Protein AF-A0AAD6MY93-F1 (afdb_monomer_lite)

pLDDT: mean 95.12, std 2.7, range [75.44, 98.5]

Secondary structure (DSSP, 8-state):
-HHHHHHHHHHHHHHHHHHHHHHHHHHHHS---TTGGGG--HHHHHHHHHHIIIIISHHHHHHHHHHHHHHHTTSHHHHHHHHHH-TTT-TTTHHHHHHHHHHHHHHHHHS-TTSHHHHHHHHHHHHHHHHHHHTTSS-HHHHHHHHHHHHHHHHHHH-

Radius of gyration: 19.74 Å; chains: 1; bounding box: 37×46×57 Å

Structure (mmCIF, N/CA/C/O backbone):
data_AF-A0AAD6MY93-F1
#
_entry.id   AF-A0AAD6MY93-F1
#
loop_
_atom_site.group_PDB
_atom_site.id
_atom_site.type_symbol
_atom_site.label_atom_id
_atom_site.label_alt_id
_atom_site.label_comp_id
_atom_site.label_asym_id
_atom_site.label_entity_id
_atom_site.label_seq_id
_atom_site.pdbx_PDB_ins_code
_atom_site.Cartn_x
_atom_site.Cartn_y
_atom_site.Cartn_z
_atom_site.occupancy
_atom_site.B_iso_or_equiv
_atom_site.auth_seq_id
_atom_site.auth_comp_id
_atom_site.auth_asym_id
_atom_site.auth_atom_id
_atom_site.pdbx_PDB_model_num
ATOM 1 N N . MET A 1 1 ? 12.742 23.975 -32.767 1.00 82.94 1 MET A N 1
ATOM 2 C CA . MET A 1 1 ? 11.553 23.093 -32.836 1.00 82.94 1 MET A CA 1
ATOM 3 C C . MET A 1 1 ? 11.918 21.656 -33.211 1.00 82.94 1 MET A C 1
ATOM 5 O O . MET A 1 1 ? 11.641 20.774 -32.415 1.00 82.94 1 MET A O 1
ATOM 9 N N . PHE A 1 2 ? 12.612 21.409 -34.333 1.00 93.44 2 PHE A N 1
ATOM 10 C CA . PHE A 1 2 ? 13.020 20.052 -34.753 1.00 93.44 2 PHE A CA 1
ATOM 11 C C . PHE A 1 2 ? 13.834 19.277 -33.699 1.00 93.44 2 PHE A C 1
ATOM 13 O O . PHE A 1 2 ? 13.463 18.165 -33.344 1.00 93.44 2 PHE A O 1
ATOM 20 N N . ALA A 1 3 ? 14.878 19.886 -33.123 1.00 95.12 3 ALA A N 1
ATOM 21 C CA . ALA A 1 3 ? 15.695 19.236 -32.092 1.00 95.12 3 ALA A CA 1
ATOM 22 C C . ALA A 1 3 ? 14.885 18.830 -30.845 1.00 95.12 3 ALA A C 1
ATOM 24 O O . ALA A 1 3 ? 15.088 17.749 -30.309 1.00 95.12 3 ALA A O 1
ATOM 25 N N . ILE A 1 4 ? 13.919 19.656 -30.423 1.00 97.31 4 ILE A N 1
ATOM 26 C CA . ILE A 1 4 ? 13.036 19.342 -29.288 1.00 97.31 4 ILE A CA 1
ATOM 27 C C . ILE A 1 4 ? 12.169 18.124 -29.617 1.00 97.31 4 ILE A C 1
ATOM 29 O O . ILE A 1 4 ? 12.066 17.215 -28.801 1.00 97.31 4 ILE A O 1
ATOM 33 N N . ILE A 1 5 ? 11.595 18.074 -30.824 1.00 97.69 5 ILE A N 1
ATOM 34 C CA . ILE A 1 5 ? 10.771 16.944 -31.274 1.00 97.69 5 ILE A CA 1
ATOM 35 C C . ILE A 1 5 ? 11.591 15.650 -31.290 1.00 97.69 5 ILE A C 1
ATOM 37 O O . ILE A 1 5 ? 11.137 14.639 -30.760 1.00 97.69 5 ILE A O 1
ATOM 41 N N . VAL A 1 6 ? 12.808 15.682 -31.842 1.00 97.94 6 VAL A N 1
ATOM 42 C CA . VAL A 1 6 ? 13.696 14.510 -31.889 1.00 97.94 6 VAL A CA 1
ATOM 43 C C . VAL A 1 6 ? 14.073 14.047 -30.483 1.00 97.94 6 VAL A C 1
ATOM 45 O O . VAL A 1 6 ? 13.973 12.858 -30.194 1.00 97.94 6 VAL A O 1
ATOM 48 N N . THR A 1 7 ? 14.444 14.967 -29.589 1.00 98.12 7 THR A N 1
ATOM 49 C CA . THR A 1 7 ? 14.792 14.635 -28.200 1.00 98.12 7 THR A CA 1
ATOM 50 C C . THR A 1 7 ? 13.613 14.022 -27.450 1.00 98.12 7 THR A C 1
ATOM 52 O O . THR A 1 7 ? 13.779 13.001 -26.787 1.00 98.12 7 THR A O 1
ATOM 55 N N . VAL A 1 8 ? 12.413 14.596 -27.579 1.00 98.19 8 VAL A N 1
ATOM 56 C CA . VAL A 1 8 ? 11.201 14.055 -26.947 1.00 98.19 8 VAL A CA 1
ATOM 57 C C . VAL A 1 8 ? 10.863 12.677 -27.515 1.00 98.19 8 VAL A C 1
ATOM 59 O O . VAL A 1 8 ? 10.610 11.754 -26.747 1.00 98.19 8 VAL A O 1
ATOM 62 N N . ALA A 1 9 ? 10.912 12.494 -28.837 1.00 98.12 9 ALA A N 1
ATOM 63 C CA . ALA A 1 9 ? 10.634 11.201 -29.456 1.00 98.12 9 ALA A CA 1
ATOM 64 C C . ALA A 1 9 ? 11.651 10.131 -29.024 1.00 98.12 9 ALA A C 1
ATOM 66 O O . ALA A 1 9 ? 11.260 9.026 -28.651 1.00 98.12 9 ALA A O 1
ATOM 67 N N . ALA A 1 10 ? 12.945 10.465 -29.007 1.00 98.12 10 ALA A N 1
ATOM 68 C CA . ALA A 1 10 ? 13.996 9.569 -28.536 1.00 98.12 10 ALA A CA 1
ATOM 69 C C . ALA A 1 10 ? 13.795 9.189 -27.062 1.00 98.12 10 ALA A C 1
ATOM 71 O O . ALA A 1 10 ? 13.852 8.007 -26.724 1.00 98.12 10 ALA A O 1
ATOM 72 N N . TYR A 1 11 ? 13.491 10.167 -26.202 1.00 97.88 11 TYR A N 1
ATOM 73 C CA . TYR A 1 11 ? 13.170 9.929 -24.796 1.00 97.88 11 TYR A CA 1
ATOM 74 C C . TYR A 1 11 ? 11.987 8.964 -24.644 1.00 97.88 11 TYR A C 1
ATOM 76 O O . TYR A 1 11 ? 12.111 7.957 -23.948 1.00 97.88 11 TYR A O 1
ATOM 84 N N . LEU A 1 12 ? 10.873 9.212 -25.340 1.00 97.94 12 LEU A N 1
ATOM 85 C CA . LEU A 1 12 ? 9.683 8.361 -25.268 1.00 97.94 12 LEU A CA 1
ATOM 86 C C . LEU A 1 12 ? 9.960 6.934 -25.760 1.00 97.94 12 LEU A C 1
ATOM 88 O O . LEU A 1 12 ? 9.523 5.982 -25.118 1.00 97.94 12 LEU A O 1
ATOM 92 N N . ILE A 1 13 ? 10.727 6.765 -26.843 1.00 98.00 13 ILE A N 1
ATOM 93 C CA . ILE A 1 13 ? 11.120 5.442 -27.353 1.00 98.00 13 ILE A CA 1
ATOM 94 C C . ILE A 1 13 ? 11.988 4.701 -26.333 1.00 98.00 13 ILE A C 1
ATOM 96 O O . ILE A 1 13 ? 11.769 3.514 -26.086 1.00 98.00 13 ILE A O 1
ATOM 100 N N . VAL A 1 14 ? 12.974 5.377 -25.736 1.00 97.62 14 VAL A N 1
ATOM 101 C CA . VAL A 1 14 ? 13.856 4.771 -24.729 1.00 97.62 14 VAL A CA 1
ATOM 102 C C . VAL A 1 14 ? 13.054 4.358 -23.499 1.00 97.62 14 VAL A C 1
ATOM 104 O O . VAL A 1 14 ? 13.151 3.207 -23.077 1.00 97.62 14 VAL A O 1
ATOM 107 N N . VAL A 1 15 ? 12.213 5.249 -22.968 1.00 95.06 15 VAL A N 1
ATOM 108 C CA . VAL A 1 15 ? 11.343 4.954 -21.821 1.00 95.06 15 VAL A CA 1
ATOM 109 C C . VAL A 1 15 ? 10.417 3.780 -22.127 1.00 95.06 15 VAL A C 1
ATOM 111 O O . VAL A 1 15 ? 10.332 2.849 -21.329 1.00 95.06 15 VAL A O 1
ATOM 114 N N . GLN A 1 16 ? 9.774 3.776 -23.297 1.00 95.00 16 GLN A N 1
ATOM 115 C CA . GLN A 1 16 ? 8.887 2.693 -23.713 1.00 95.00 16 GLN A CA 1
ATOM 116 C C . GLN A 1 16 ? 9.633 1.355 -23.786 1.00 95.00 16 GLN A C 1
ATOM 118 O O . GLN A 1 16 ? 9.178 0.366 -23.210 1.00 95.00 16 GLN A O 1
ATOM 123 N N . LYS A 1 17 ? 10.799 1.313 -24.444 1.00 96.88 17 LYS A N 1
ATOM 124 C CA . LYS A 1 17 ? 11.600 0.086 -24.556 1.00 96.88 17 LYS A CA 1
ATOM 125 C C . LYS A 1 17 ? 12.051 -0.423 -23.194 1.00 96.88 17 LYS A C 1
ATOM 127 O O . LYS A 1 17 ? 11.864 -1.601 -22.907 1.00 96.88 17 LYS A O 1
ATOM 132 N N . LEU A 1 18 ? 12.620 0.442 -22.355 1.00 94.88 18 LEU A N 1
ATOM 133 C CA . LEU A 1 18 ? 13.102 0.051 -21.029 1.00 94.88 18 LEU A CA 1
ATOM 134 C C . LEU A 1 18 ? 11.962 -0.450 -20.135 1.00 94.88 18 LEU A C 1
ATOM 136 O O . LEU A 1 18 ? 12.139 -1.447 -19.437 1.00 94.88 18 LEU A O 1
ATOM 140 N N . ARG A 1 19 ? 10.780 0.174 -20.215 1.00 92.44 19 ARG A N 1
ATOM 141 C CA . ARG A 1 19 ? 9.585 -0.282 -19.500 1.00 92.44 19 ARG A CA 1
ATOM 142 C C . ARG A 1 19 ? 9.182 -1.697 -19.915 1.00 92.44 19 ARG A C 1
ATOM 144 O O . ARG A 1 19 ? 9.088 -2.574 -19.064 1.00 92.44 19 ARG A O 1
ATOM 151 N N . PHE A 1 20 ? 9.005 -1.952 -21.213 1.00 94.44 20 PHE A N 1
ATOM 152 C CA . PHE A 1 20 ? 8.613 -3.286 -21.683 1.00 94.44 20 PHE A CA 1
ATOM 153 C C . PHE A 1 20 ? 9.697 -4.340 -21.450 1.00 94.44 20 PHE A C 1
ATOM 155 O O . PHE A 1 20 ? 9.375 -5.490 -21.171 1.00 94.44 20 PHE A O 1
ATOM 162 N N . LEU A 1 21 ? 10.979 -3.972 -21.519 1.00 95.00 21 LEU A N 1
ATOM 163 C CA . LEU A 1 21 ? 12.069 -4.881 -21.159 1.00 95.00 21 LEU A CA 1
ATOM 164 C C . LEU A 1 21 ? 11.978 -5.309 -19.691 1.00 95.00 21 LEU A C 1
ATOM 166 O O . LEU A 1 21 ? 12.095 -6.499 -19.403 1.00 95.00 21 LEU A O 1
ATOM 170 N N . ARG A 1 22 ? 11.720 -4.370 -18.776 1.00 93.31 22 ARG A N 1
ATOM 171 C CA . ARG A 1 22 ? 11.563 -4.665 -17.349 1.00 93.31 22 ARG A CA 1
ATOM 172 C C . ARG A 1 22 ? 10.311 -5.491 -17.065 1.00 93.31 22 ARG A C 1
ATOM 174 O O . ARG A 1 22 ? 10.425 -6.512 -16.394 1.00 93.31 22 ARG A O 1
ATOM 181 N N . ALA A 1 23 ? 9.163 -5.112 -17.627 1.00 90.88 23 ALA A N 1
ATOM 182 C CA . ALA A 1 23 ? 7.920 -5.871 -17.489 1.00 90.88 23 ALA A CA 1
ATOM 183 C C . ALA A 1 23 ? 8.092 -7.323 -17.971 1.00 90.88 23 ALA A C 1
ATOM 185 O O . ALA A 1 23 ? 7.814 -8.265 -17.234 1.00 90.88 23 ALA A O 1
ATOM 186 N N . ASN A 1 24 ? 8.675 -7.515 -19.160 1.00 94.00 24 ASN A N 1
ATOM 187 C CA . ASN A 1 24 ? 8.959 -8.847 -19.695 1.00 94.00 24 ASN A CA 1
ATOM 188 C C . ASN A 1 24 ? 9.976 -9.620 -18.842 1.00 94.00 24 ASN A C 1
ATOM 190 O O . ASN A 1 24 ? 9.863 -10.836 -18.707 1.00 94.00 24 ASN A O 1
ATOM 194 N N . SER A 1 25 ? 10.979 -8.943 -18.274 1.00 95.25 25 SER A N 1
ATOM 195 C CA . SER A 1 25 ? 11.942 -9.574 -17.366 1.00 95.25 25 SER A CA 1
ATOM 196 C C . SER A 1 25 ? 11.269 -10.080 -16.092 1.00 95.25 25 SER A C 1
ATOM 198 O O . SER A 1 25 ? 11.607 -11.169 -15.635 1.00 95.25 25 SER A O 1
ATOM 200 N N . LEU A 1 26 ? 10.321 -9.320 -15.535 1.00 93.06 26 LEU A N 1
ATOM 201 C CA . LEU A 1 26 ? 9.579 -9.717 -14.340 1.00 93.06 26 LEU A CA 1
ATOM 202 C C . LEU A 1 26 ? 8.710 -10.948 -14.623 1.00 93.06 26 LEU A C 1
ATOM 204 O O . LEU A 1 26 ? 8.819 -11.937 -13.906 1.00 93.06 26 LEU A O 1
ATOM 208 N N . SER A 1 27 ? 7.944 -10.941 -15.721 1.00 91.81 27 SER A N 1
ATOM 209 C CA . SER A 1 27 ? 7.122 -12.091 -16.129 1.00 91.81 27 SER A CA 1
ATOM 210 C C . SER A 1 27 ? 7.947 -13.341 -16.455 1.00 91.81 27 SER A C 1
ATOM 212 O O . SER A 1 27 ? 7.483 -14.454 -16.244 1.00 91.81 27 SER A O 1
ATOM 214 N N . ARG A 1 28 ? 9.181 -13.185 -16.957 1.00 95.69 28 ARG A N 1
ATOM 215 C CA . ARG A 1 28 ? 10.101 -14.315 -17.182 1.00 95.69 28 ARG A CA 1
ATOM 216 C C . ARG A 1 28 ? 10.698 -14.859 -15.889 1.00 95.69 28 ARG A C 1
ATOM 218 O O . ARG A 1 28 ? 10.890 -16.065 -15.790 1.00 95.69 28 ARG A O 1
ATOM 225 N N . LYS A 1 29 ? 11.029 -13.981 -14.934 1.00 96.38 29 LYS A N 1
ATOM 226 C CA . LYS A 1 29 ? 11.555 -14.372 -13.617 1.00 96.38 29 LYS A CA 1
ATOM 227 C C . LYS A 1 29 ? 10.482 -15.087 -12.791 1.00 96.38 29 LYS A C 1
ATOM 229 O O . LYS A 1 29 ? 10.797 -16.055 -12.111 1.00 96.38 29 LYS A O 1
ATOM 234 N N . TYR A 1 30 ? 9.236 -14.633 -12.908 1.00 96.00 30 TYR A N 1
ATOM 235 C CA . TYR A 1 30 ? 8.081 -15.122 -12.160 1.00 96.00 30 TYR A CA 1
ATOM 236 C C . TYR A 1 30 ? 6.959 -15.581 -13.097 1.00 96.00 30 TYR A C 1
ATOM 238 O O . TYR A 1 30 ? 5.941 -14.894 -13.219 1.00 96.00 30 TYR A O 1
ATOM 246 N N . PRO A 1 31 ? 7.130 -16.724 -13.786 1.00 94.75 31 PRO A N 1
ATOM 247 C CA . PRO A 1 31 ? 6.187 -17.209 -14.787 1.00 94.75 31 PRO A CA 1
ATOM 248 C C . PRO A 1 31 ? 4.985 -17.915 -14.136 1.00 94.75 31 PRO A C 1
ATOM 250 O O . PRO A 1 31 ? 4.685 -19.061 -14.463 1.00 94.75 31 PRO A O 1
ATOM 253 N N . TYR A 1 32 ? 4.319 -17.252 -13.188 1.00 94.50 32 TYR A N 1
ATOM 254 C CA . TYR A 1 32 ? 3.126 -17.795 -12.547 1.00 94.50 32 TYR A CA 1
ATOM 255 C C . TYR A 1 32 ? 1.906 -17.665 -13.454 1.00 94.50 32 TYR A C 1
ATOM 257 O O . TYR A 1 32 ? 1.635 -16.614 -14.037 1.00 94.50 32 TYR A O 1
ATOM 265 N N . ASP A 1 33 ? 1.134 -18.736 -13.498 1.00 93.25 33 ASP A N 1
ATOM 266 C CA . ASP A 1 33 ? -0.249 -18.769 -13.943 1.00 93.25 33 ASP A CA 1
ATOM 267 C C . ASP A 1 33 ? -1.201 -18.869 -12.739 1.00 93.25 33 ASP A C 1
ATOM 269 O O . ASP A 1 33 ? -0.791 -18.871 -11.577 1.00 93.25 33 ASP A O 1
ATOM 273 N N . ARG A 1 34 ? -2.506 -18.948 -13.009 1.00 90.00 34 ARG A N 1
ATOM 274 C CA . ARG A 1 34 ? -3.521 -18.931 -11.953 1.00 90.00 34 ARG A CA 1
ATOM 275 C C . ARG A 1 34 ? -3.392 -20.086 -10.957 1.00 90.00 34 ARG A C 1
ATOM 277 O O . ARG A 1 34 ? -3.678 -19.880 -9.781 1.00 90.00 34 ARG A O 1
ATOM 284 N N . GLU A 1 35 ? -3.014 -21.276 -11.415 1.00 94.50 35 GLU A N 1
ATOM 285 C CA . GLU A 1 35 ? -2.891 -22.455 -10.551 1.00 94.50 35 GLU A CA 1
ATOM 286 C C . GLU A 1 35 ? -1.598 -22.393 -9.732 1.00 94.50 35 GLU A C 1
ATOM 288 O O . GLU A 1 35 ? -1.614 -22.586 -8.516 1.00 94.50 35 GLU A O 1
ATOM 293 N N . SER A 1 36 ? -0.487 -22.029 -10.373 1.00 94.50 36 SER A N 1
ATOM 294 C CA . SER A 1 36 ? 0.828 -21.939 -9.732 1.00 94.50 36 SER A CA 1
ATOM 295 C C . SER A 1 36 ? 0.977 -20.766 -8.760 1.00 94.50 36 SER A C 1
ATOM 297 O O . SER A 1 36 ? 1.856 -20.824 -7.899 1.00 94.50 36 SER A O 1
ATOM 299 N N . LEU A 1 37 ? 0.099 -19.752 -8.800 1.00 92.25 37 LEU A N 1
ATOM 300 C CA . LEU A 1 37 ? 0.041 -18.691 -7.779 1.00 92.25 37 LEU A CA 1
ATOM 301 C C . LEU A 1 37 ? -0.078 -19.248 -6.352 1.00 92.25 37 LEU A C 1
ATOM 303 O O . LEU A 1 37 ? 0.449 -18.645 -5.421 1.00 92.25 37 LEU A O 1
ATOM 307 N N . ALA A 1 38 ? -0.722 -20.407 -6.169 1.00 94.44 38 ALA A N 1
ATOM 308 C CA . ALA A 1 38 ? -0.830 -21.064 -4.864 1.00 94.44 38 ALA A CA 1
ATOM 309 C C . ALA A 1 38 ? 0.530 -21.507 -4.284 1.00 94.44 38 ALA A C 1
ATOM 311 O O . ALA A 1 38 ? 0.631 -21.781 -3.089 1.00 94.44 38 ALA A O 1
ATOM 312 N N . HIS A 1 39 ? 1.567 -21.577 -5.121 1.00 95.12 39 HIS A N 1
ATOM 313 C CA . HIS A 1 39 ? 2.928 -21.958 -4.750 1.00 95.12 39 HIS A CA 1
ATOM 314 C C . HIS A 1 39 ? 3.897 -20.768 -4.697 1.00 95.12 39 HIS A C 1
ATOM 316 O O . HIS A 1 39 ? 5.069 -20.964 -4.382 1.00 95.12 39 HIS A O 1
ATOM 322 N N . MET A 1 40 ? 3.429 -19.549 -4.987 1.00 96.38 40 MET A N 1
ATOM 323 C CA . MET A 1 40 ? 4.238 -18.337 -4.883 1.00 96.38 40 MET A CA 1
ATOM 324 C C . MET A 1 40 ? 4.642 -18.102 -3.426 1.00 96.38 40 MET A C 1
ATOM 326 O O . MET A 1 40 ? 3.800 -18.063 -2.525 1.00 96.38 40 MET A O 1
ATOM 330 N N . THR A 1 41 ? 5.938 -17.925 -3.182 1.00 96.38 41 THR A N 1
ATOM 331 C CA . THR A 1 41 ? 6.418 -17.574 -1.847 1.00 96.38 41 THR A CA 1
ATOM 332 C C . THR A 1 41 ? 6.114 -16.111 -1.528 1.00 96.38 41 THR A C 1
ATOM 334 O O . THR A 1 41 ? 5.940 -15.268 -2.408 1.00 96.38 41 THR A O 1
ATOM 337 N N . LEU A 1 42 ? 6.099 -15.779 -0.237 1.00 94.38 42 LEU A N 1
ATOM 338 C CA . LEU A 1 42 ? 5.892 -14.402 0.212 1.00 94.38 42 LEU A CA 1
ATOM 339 C C . LEU A 1 42 ? 6.981 -13.439 -0.298 1.00 94.38 42 LEU A C 1
ATOM 341 O O . LEU A 1 42 ? 6.688 -12.277 -0.563 1.00 94.38 42 LEU A O 1
ATOM 345 N N . GLU A 1 43 ? 8.220 -13.913 -0.450 1.00 95.19 43 GLU A N 1
ATOM 346 C CA . GLU A 1 43 ? 9.322 -13.104 -0.985 1.00 95.19 43 GLU A CA 1
ATOM 347 C C . GLU A 1 43 ? 9.092 -12.770 -2.466 1.00 95.19 43 GLU A C 1
ATOM 349 O O . GLU A 1 43 ? 9.224 -11.618 -2.866 1.00 95.19 43 GLU A O 1
ATOM 354 N N . GLU A 1 44 ? 8.676 -13.752 -3.269 1.00 96.25 44 GLU A N 1
ATOM 355 C CA . GLU A 1 44 ? 8.394 -13.561 -4.697 1.00 96.25 44 GLU A CA 1
ATOM 356 C C . GLU A 1 44 ? 7.188 -12.637 -4.901 1.00 96.25 44 GLU A C 1
ATOM 358 O O . GLU A 1 44 ? 7.247 -11.710 -5.711 1.00 96.25 44 GLU A O 1
ATOM 363 N N . ALA A 1 45 ? 6.128 -12.822 -4.106 1.00 94.69 45 ALA A N 1
ATOM 364 C CA . ALA A 1 45 ? 4.975 -11.925 -4.090 1.00 94.69 45 ALA A CA 1
ATOM 365 C C . ALA A 1 45 ? 5.387 -10.480 -3.767 1.00 94.69 45 ALA A C 1
ATOM 367 O O . ALA A 1 45 ? 4.955 -9.541 -4.439 1.00 94.69 45 ALA A O 1
ATOM 368 N N . PHE A 1 46 ? 6.253 -10.299 -2.766 1.00 95.75 46 PHE A N 1
ATOM 369 C CA . PHE A 1 46 ? 6.777 -8.991 -2.387 1.00 95.75 46 PHE A CA 1
ATOM 370 C C . PHE A 1 46 ? 7.633 -8.357 -3.486 1.00 95.75 46 PHE A C 1
ATOM 372 O O . PHE A 1 46 ? 7.482 -7.165 -3.749 1.00 95.75 46 PHE A O 1
ATOM 379 N N . GLU A 1 47 ? 8.500 -9.120 -4.154 1.00 95.62 47 GLU A N 1
ATOM 380 C CA . GLU A 1 47 ? 9.305 -8.603 -5.264 1.00 95.62 47 GLU A CA 1
ATOM 381 C C . GLU A 1 47 ? 8.434 -8.152 -6.445 1.00 95.62 47 GLU A C 1
ATOM 383 O O . GLU A 1 47 ? 8.657 -7.075 -7.006 1.00 95.62 47 GLU A O 1
ATOM 388 N N . ILE A 1 48 ? 7.416 -8.943 -6.802 1.00 94.19 48 ILE A N 1
ATOM 389 C CA . ILE A 1 48 ? 6.461 -8.590 -7.859 1.00 94.19 48 ILE A CA 1
ATOM 390 C C . ILE A 1 48 ? 5.705 -7.318 -7.472 1.00 94.19 48 ILE A C 1
ATOM 392 O O . ILE A 1 48 ? 5.697 -6.351 -8.235 1.00 94.19 48 ILE A O 1
ATOM 396 N N . GLN A 1 49 ? 5.112 -7.290 -6.275 1.00 93.31 49 GLN A N 1
ATOM 397 C CA . GLN A 1 49 ? 4.363 -6.138 -5.775 1.00 93.31 49 GLN A CA 1
ATOM 398 C C . GLN A 1 49 ? 5.230 -4.877 -5.726 1.00 93.31 49 GLN A C 1
ATOM 400 O O . GLN A 1 49 ? 4.793 -3.826 -6.189 1.00 93.31 49 GLN A O 1
ATOM 405 N N . SER A 1 50 ? 6.455 -4.971 -5.205 1.00 94.19 50 SER A N 1
ATOM 406 C CA . SER A 1 50 ? 7.381 -3.836 -5.109 1.00 94.19 50 SER A CA 1
ATOM 407 C C . SER A 1 50 ? 7.749 -3.309 -6.493 1.00 94.19 50 SER A C 1
ATOM 409 O O . SER A 1 50 ? 7.692 -2.106 -6.727 1.00 94.19 50 SER A O 1
ATOM 411 N N . SER A 1 51 ? 8.005 -4.189 -7.469 1.00 93.88 51 SER A N 1
ATOM 412 C CA . SER A 1 51 ? 8.246 -3.756 -8.851 1.00 93.88 51 SER A CA 1
ATOM 413 C C . SER A 1 51 ? 7.039 -3.026 -9.454 1.00 93.88 51 SER A C 1
ATOM 415 O O . SER A 1 51 ? 7.213 -2.055 -10.195 1.00 93.88 51 SER A O 1
ATOM 417 N N . LEU A 1 52 ? 5.812 -3.463 -9.156 1.00 92.62 52 LEU A N 1
ATOM 418 C CA . LEU A 1 52 ? 4.602 -2.774 -9.609 1.00 92.62 52 LEU A CA 1
ATOM 419 C C . LEU A 1 52 ? 4.442 -1.406 -8.929 1.00 92.62 52 LEU A C 1
ATOM 421 O O . LEU A 1 52 ? 4.182 -0.412 -9.610 1.00 92.62 52 LEU A O 1
ATOM 425 N N . ALA A 1 53 ? 4.636 -1.354 -7.612 1.00 93.38 53 ALA A N 1
ATOM 426 C CA . ALA A 1 53 ? 4.427 -0.170 -6.787 1.00 93.38 53 ALA A CA 1
ATOM 427 C C . ALA A 1 53 ? 5.522 0.896 -6.938 1.00 93.38 53 ALA A C 1
ATOM 429 O O . ALA A 1 53 ? 5.229 2.080 -6.821 1.00 93.38 53 ALA A O 1
ATOM 430 N N . GLU A 1 54 ? 6.772 0.516 -7.200 1.00 93.12 54 GLU A N 1
ATOM 431 C CA . GLU A 1 54 ? 7.893 1.461 -7.265 1.00 93.12 54 GLU A CA 1
ATOM 432 C C . GLU A 1 54 ? 8.272 1.836 -8.703 1.00 93.12 54 GLU A C 1
ATOM 434 O O . GLU A 1 54 ? 8.761 2.942 -8.938 1.00 93.12 54 GLU A O 1
ATOM 439 N N . LEU A 1 55 ? 8.048 0.943 -9.679 1.00 91.88 55 LEU A N 1
ATOM 440 C CA . LEU A 1 55 ? 8.609 1.095 -11.028 1.00 91.88 55 LEU A CA 1
ATOM 441 C C . LEU A 1 55 ? 7.569 1.149 -12.149 1.00 91.88 55 LEU A C 1
ATOM 443 O O . LEU A 1 55 ? 7.695 1.997 -13.036 1.00 91.88 55 LEU A O 1
ATOM 447 N N . GLU A 1 56 ? 6.577 0.257 -12.161 1.00 92.19 56 GLU A N 1
ATOM 448 C CA . GLU A 1 56 ? 5.636 0.165 -13.291 1.00 92.19 56 GLU A CA 1
ATOM 449 C C . GLU A 1 56 ? 4.438 1.107 -13.161 1.00 92.19 56 GLU A C 1
ATOM 451 O O . GLU A 1 56 ? 4.038 1.741 -14.143 1.00 92.19 56 GLU A O 1
ATOM 456 N N . PHE A 1 57 ? 3.883 1.232 -11.955 1.00 93.50 57 PHE A N 1
ATOM 457 C CA . PHE A 1 57 ? 2.655 1.978 -11.701 1.00 93.50 57 PHE A CA 1
ATOM 458 C C . PHE A 1 57 ? 2.716 2.841 -10.430 1.00 93.50 57 PHE A C 1
ATOM 460 O O . PHE A 1 57 ? 1.725 2.890 -9.706 1.00 93.50 57 PHE A O 1
ATOM 467 N N . PRO A 1 58 ? 3.806 3.574 -10.128 1.00 93.12 58 PRO A N 1
ATOM 468 C CA . PRO A 1 58 ? 3.971 4.204 -8.816 1.00 93.12 58 PRO A CA 1
ATOM 469 C C . PRO A 1 58 ? 2.863 5.190 -8.451 1.00 93.12 58 PRO A C 1
ATOM 471 O O . PRO A 1 58 ? 2.336 5.169 -7.337 1.00 93.12 58 PRO A O 1
ATOM 474 N N . PHE A 1 59 ? 2.446 6.017 -9.412 1.00 94.88 59 PHE A N 1
ATOM 475 C CA . PHE A 1 59 ? 1.344 6.948 -9.198 1.00 94.88 59 PHE A CA 1
ATOM 476 C C . PHE A 1 59 ? 0.007 6.216 -9.025 1.00 94.88 59 PHE A C 1
ATOM 478 O O . PHE A 1 59 ? -0.715 6.477 -8.064 1.00 94.88 59 PHE A O 1
ATOM 485 N N . THR A 1 60 ? -0.315 5.284 -9.924 1.00 96.19 60 THR A N 1
ATOM 486 C CA . THR A 1 60 ? -1.588 4.549 -9.911 1.00 96.19 60 THR A CA 1
ATOM 487 C C . THR A 1 60 ? -1.722 3.678 -8.666 1.00 96.19 60 THR A C 1
ATOM 489 O O . THR A 1 60 ? -2.750 3.724 -7.997 1.00 96.19 60 THR A O 1
ATOM 492 N N . PHE A 1 61 ? -0.665 2.949 -8.306 1.00 94.25 61 PHE A N 1
ATOM 493 C CA . PHE A 1 61 ? -0.613 2.096 -7.126 1.00 94.25 61 PHE A CA 1
ATOM 494 C C . PHE A 1 61 ? -0.829 2.926 -5.856 1.00 94.25 61 PHE A C 1
ATOM 496 O O . PHE A 1 61 ? -1.779 2.677 -5.117 1.00 94.25 61 PHE A O 1
ATOM 503 N N . SER A 1 62 ? -0.031 3.978 -5.640 1.00 92.75 62 SER A N 1
ATOM 504 C CA . SER A 1 62 ? -0.183 4.863 -4.475 1.00 92.75 62 SER A CA 1
ATOM 505 C C . SER A 1 62 ? -1.569 5.522 -4.420 1.00 92.75 62 SER A C 1
ATOM 507 O O . SER A 1 62 ? -2.236 5.498 -3.384 1.00 92.75 62 SER A O 1
ATOM 509 N N . THR A 1 63 ? -2.069 6.026 -5.553 1.00 94.81 63 THR A N 1
ATOM 510 C CA . THR A 1 63 ? -3.406 6.639 -5.632 1.00 94.81 63 THR A CA 1
ATOM 511 C C . THR A 1 63 ? -4.514 5.646 -5.283 1.00 94.81 63 THR A C 1
ATOM 513 O O . THR A 1 63 ? -5.419 5.990 -4.521 1.00 94.81 63 THR A O 1
ATOM 516 N N . SER A 1 64 ? -4.438 4.406 -5.773 1.00 95.56 64 SER A N 1
ATOM 517 C CA . SER A 1 64 ? -5.435 3.367 -5.482 1.00 95.56 64 SER A CA 1
ATOM 518 C C . SER A 1 64 ? -5.519 3.046 -3.985 1.00 95.56 64 SER A C 1
ATOM 520 O O . SER A 1 64 ? -6.615 2.890 -3.448 1.00 95.56 64 SER A O 1
ATOM 522 N N . ILE A 1 65 ? -4.382 3.049 -3.280 1.00 92.44 65 ILE A N 1
ATOM 523 C CA . ILE A 1 65 ? -4.298 2.825 -1.832 1.00 92.44 65 ILE A CA 1
ATOM 524 C C . ILE A 1 65 ? -4.961 3.977 -1.061 1.00 92.44 65 ILE A C 1
ATOM 526 O O . ILE A 1 65 ? -5.711 3.744 -0.110 1.00 92.44 65 ILE A O 1
A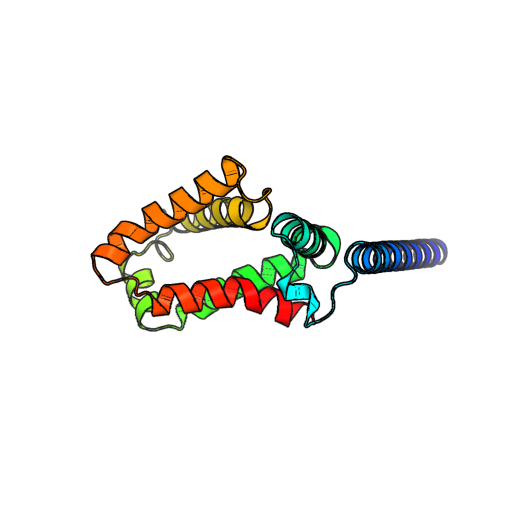TOM 530 N N . PHE A 1 66 ? -4.766 5.229 -1.489 1.00 91.44 66 PHE A N 1
ATOM 531 C CA . PHE A 1 66 ? -5.493 6.363 -0.907 1.00 91.44 66 PHE A CA 1
ATOM 532 C C . PHE A 1 66 ? -7.003 6.279 -1.168 1.00 91.44 66 PHE A C 1
ATOM 534 O O . PHE A 1 66 ? -7.804 6.562 -0.276 1.00 91.44 66 PHE A O 1
ATOM 541 N N . PHE A 1 67 ? -7.420 5.839 -2.357 1.00 93.75 67 PHE A N 1
ATOM 542 C CA . PHE A 1 67 ? -8.838 5.627 -2.658 1.00 93.75 67 PHE A CA 1
ATOM 543 C C . PHE A 1 67 ? -9.451 4.459 -1.878 1.00 93.75 67 PHE A C 1
ATOM 545 O O . PHE A 1 67 ? -10.608 4.557 -1.463 1.00 93.75 67 PHE A O 1
ATOM 552 N N . ALA A 1 68 ? -8.687 3.397 -1.608 1.00 94.75 68 ALA A N 1
ATOM 553 C CA . ALA A 1 68 ? -9.098 2.312 -0.722 1.00 94.75 68 ALA A CA 1
ATOM 554 C C . ALA A 1 68 ? -9.478 2.852 0.667 1.00 94.75 68 ALA A C 1
ATOM 556 O O . ALA A 1 68 ? -10.544 2.512 1.181 1.00 94.75 68 ALA A O 1
ATOM 557 N N . LEU A 1 69 ? -8.681 3.769 1.232 1.00 91.69 69 LEU A N 1
AT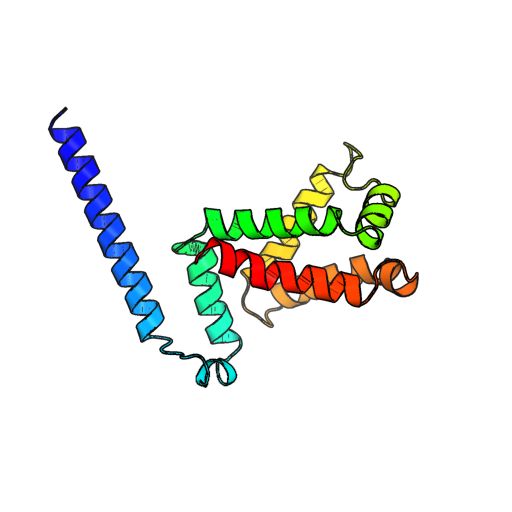OM 558 C CA . LEU A 1 69 ? -9.012 4.444 2.492 1.00 91.69 69 LEU A CA 1
ATOM 559 C C . LEU A 1 69 ? -10.333 5.214 2.393 1.00 91.69 69 LEU A C 1
ATOM 561 O O . LEU A 1 69 ? -11.220 4.996 3.217 1.00 91.69 69 LEU A O 1
ATOM 565 N N . PHE A 1 70 ? -10.512 6.056 1.372 1.00 92.44 70 PHE A N 1
ATOM 566 C CA . PHE A 1 70 ? -11.750 6.829 1.214 1.00 92.44 70 PHE A CA 1
ATOM 567 C C . PHE A 1 70 ? -12.994 5.944 1.070 1.00 92.44 70 PHE A C 1
ATOM 569 O O . PHE A 1 70 ? -14.043 6.269 1.625 1.00 92.44 70 PHE A O 1
ATOM 576 N N . LYS A 1 71 ? -12.886 4.793 0.395 1.00 95.38 71 LYS A N 1
ATOM 577 C CA . LYS A 1 71 ? -13.988 3.825 0.281 1.00 95.38 71 LYS A CA 1
ATOM 578 C C . LYS A 1 71 ? -14.443 3.301 1.645 1.00 95.38 71 LYS A C 1
ATOM 580 O O . LYS A 1 71 ? -15.647 3.169 1.868 1.00 95.38 71 LYS A O 1
ATOM 585 N N . THR A 1 72 ? -13.524 3.092 2.592 1.00 94.69 72 THR A N 1
ATOM 586 C CA . THR A 1 72 ? -13.898 2.670 3.958 1.00 94.69 72 THR A CA 1
ATOM 587 C C . THR A 1 72 ? -14.746 3.710 4.692 1.00 94.69 72 THR A C 1
ATOM 589 O O . THR A 1 72 ? -15.557 3.349 5.545 1.00 94.69 72 THR A O 1
ATOM 592 N N . TYR A 1 73 ? -14.637 4.995 4.335 1.00 93.62 73 TYR A N 1
ATOM 593 C CA . TYR A 1 73 ? -15.390 6.072 4.987 1.00 93.62 73 TYR A CA 1
ATOM 594 C C . TYR A 1 73 ? -16.886 6.013 4.655 1.00 93.62 73 TYR A C 1
ATOM 596 O O . TYR A 1 73 ? -17.699 6.581 5.386 1.00 93.62 73 TYR A O 1
ATOM 604 N N . GLY A 1 74 ? -17.253 5.297 3.586 1.00 94.62 74 GLY A N 1
ATOM 605 C CA . GLY A 1 74 ? -18.638 5.015 3.218 1.00 94.62 74 GLY A CA 1
ATOM 606 C C . GLY A 1 74 ? -19.294 3.900 4.040 1.00 94.62 74 GLY A C 1
ATOM 607 O O . GLY A 1 74 ? -20.508 3.727 3.959 1.00 94.62 74 GLY A O 1
ATOM 608 N N . ILE A 1 75 ? -18.538 3.146 4.846 1.00 96.50 75 ILE A N 1
ATOM 609 C CA . ILE A 1 75 ? -19.086 2.053 5.660 1.00 96.50 75 ILE A CA 1
ATOM 610 C C . ILE A 1 75 ? -19.626 2.626 6.977 1.00 96.50 75 ILE A C 1
ATOM 612 O O . ILE A 1 75 ? -18.849 3.200 7.743 1.00 96.50 75 ILE A O 1
ATOM 616 N N . PRO A 1 76 ? -20.921 2.453 7.318 1.00 96.81 76 PRO A N 1
ATOM 617 C CA . PRO A 1 76 ? -21.523 3.137 8.465 1.00 96.81 76 PRO A CA 1
ATOM 618 C C . PRO A 1 76 ? -20.852 2.877 9.824 1.00 96.81 76 PRO A C 1
ATOM 620 O O . PRO A 1 76 ? -20.803 3.782 10.657 1.00 96.81 76 PRO A O 1
ATOM 623 N N . SER A 1 77 ? -20.346 1.665 10.076 1.00 96.50 77 SER A N 1
ATOM 624 C CA . SER A 1 77 ? -19.596 1.324 11.299 1.00 96.50 77 SER A CA 1
ATOM 625 C C . SER A 1 77 ? -18.281 2.099 11.391 1.00 96.50 77 SER A C 1
ATOM 627 O O . SER A 1 77 ? -18.019 2.737 12.412 1.00 96.50 77 SER A O 1
ATOM 629 N N . ILE A 1 78 ? -17.497 2.089 10.311 1.00 96.88 78 ILE A N 1
ATOM 630 C CA . ILE A 1 78 ? -16.200 2.769 10.221 1.00 96.88 78 ILE A CA 1
ATOM 631 C C . ILE A 1 78 ? -16.393 4.286 10.271 1.00 96.88 78 ILE A C 1
ATOM 633 O O . ILE A 1 78 ? -15.770 4.960 11.086 1.00 96.88 78 ILE A O 1
ATOM 637 N N . SER A 1 79 ? -17.311 4.820 9.465 1.00 96.50 79 SER A N 1
ATOM 638 C CA . SER A 1 79 ? -17.604 6.253 9.367 1.00 96.50 79 SER A CA 1
ATOM 639 C C . SER A 1 79 ? -17.959 6.868 10.724 1.00 96.50 79 SER A C 1
ATOM 641 O O . SER A 1 79 ? -17.357 7.858 11.143 1.00 96.50 79 SER A O 1
ATOM 643 N N . LYS A 1 80 ? -18.866 6.225 11.479 1.00 97.00 80 LYS A N 1
ATOM 644 C CA . LYS A 1 80 ? -19.239 6.665 12.833 1.00 97.00 80 LYS A CA 1
ATOM 645 C C . LYS A 1 80 ? -18.041 6.703 13.775 1.00 97.00 80 LYS A C 1
ATOM 647 O O . LYS A 1 80 ? -17.924 7.639 14.561 1.00 97.00 80 LYS A O 1
ATOM 652 N N . LEU A 1 81 ? -17.165 5.698 13.708 1.00 97.06 81 LEU A N 1
ATOM 653 C CA . LEU A 1 81 ? -15.961 5.667 14.531 1.00 97.06 81 LEU A CA 1
ATOM 654 C C . LEU A 1 81 ? -15.000 6.794 14.141 1.00 97.06 81 LEU A C 1
ATOM 656 O O . LEU A 1 81 ? -14.557 7.525 15.019 1.00 97.06 81 LEU A O 1
ATOM 660 N N . LEU A 1 82 ? -14.722 6.981 12.849 1.00 95.75 82 LEU A N 1
ATOM 661 C CA . LEU A 1 82 ? -13.828 8.036 12.363 1.00 95.75 82 LEU A CA 1
ATOM 662 C C . LEU A 1 82 ? -14.297 9.426 12.809 1.00 95.75 82 LEU A C 1
ATOM 664 O O . LEU A 1 82 ? -13.504 10.177 13.378 1.00 95.75 82 LEU A O 1
ATOM 668 N N . VAL A 1 83 ? -15.589 9.730 12.649 1.00 96.38 83 VAL A N 1
ATOM 669 C CA . VAL A 1 83 ? -16.183 10.987 13.135 1.00 96.38 83 VAL A CA 1
ATOM 670 C C . VAL A 1 83 ? -16.035 11.112 14.651 1.00 96.38 83 VAL A C 1
ATOM 672 O O . VAL A 1 83 ? -15.582 12.147 15.131 1.00 96.38 83 VAL A O 1
ATOM 675 N N . ALA A 1 84 ? -16.351 10.056 15.407 1.00 96.19 84 ALA A N 1
ATOM 676 C CA . ALA A 1 84 ? -16.257 10.073 16.865 1.00 96.19 84 ALA A CA 1
ATOM 677 C C . ALA A 1 84 ? -14.823 10.282 17.379 1.00 96.19 84 ALA A C 1
ATOM 679 O O . ALA A 1 84 ? -14.641 10.858 18.448 1.00 96.19 84 ALA A O 1
ATOM 680 N N . THR A 1 85 ? -13.802 9.828 16.642 1.00 95.19 85 THR A N 1
ATOM 681 C CA . THR A 1 85 ? -12.403 10.089 17.017 1.00 95.19 85 THR A CA 1
ATOM 682 C C . THR A 1 85 ? -11.971 11.532 16.763 1.00 95.19 85 THR A C 1
ATOM 684 O O . THR A 1 85 ? -11.056 12.004 17.425 1.00 95.19 85 THR A O 1
ATOM 687 N N . GLY A 1 86 ? -12.581 12.227 15.798 1.00 95.00 86 GLY A N 1
ATOM 688 C CA . GLY A 1 86 ? -12.186 13.581 15.395 1.00 95.00 86 GLY A CA 1
ATOM 689 C C . GLY A 1 86 ? -10.831 13.679 14.676 1.00 95.00 86 GLY A C 1
ATOM 690 O O . GLY A 1 86 ? -10.489 14.749 14.177 1.00 95.00 86 GLY A O 1
ATOM 691 N N . GLU A 1 87 ? -10.086 12.576 14.551 1.00 94.00 87 GLU A N 1
ATOM 692 C CA . GLU A 1 87 ? -8.698 12.551 14.059 1.00 94.00 87 GLU A CA 1
ATOM 693 C C . GLU A 1 87 ? -8.545 12.910 12.577 1.00 94.00 87 GLU A C 1
ATOM 695 O O . GLU A 1 87 ? -7.439 13.178 12.124 1.00 94.00 87 GLU A O 1
ATOM 700 N N . LEU A 1 88 ? -9.634 12.911 11.804 1.00 92.19 88 LEU A N 1
ATOM 701 C CA . LEU A 1 88 ? -9.621 13.338 10.399 1.00 92.19 88 LEU A CA 1
ATOM 702 C C . LEU A 1 88 ? -10.078 14.789 10.199 1.00 92.19 88 LEU A C 1
ATOM 704 O O . LEU A 1 88 ? -9.829 15.356 9.141 1.00 92.19 88 LEU A O 1
ATOM 708 N N . ALA A 1 89 ? -10.740 15.389 11.192 1.00 92.94 89 ALA A N 1
ATOM 709 C CA . ALA A 1 89 ? -11.347 16.716 11.075 1.00 92.94 89 ALA A CA 1
ATOM 710 C C . ALA A 1 89 ? -10.640 17.779 11.928 1.00 92.94 89 ALA A C 1
ATOM 712 O O . ALA A 1 89 ? -10.695 18.961 11.599 1.00 92.94 89 ALA A O 1
ATOM 713 N N . ASN A 1 90 ? -9.973 17.380 13.015 1.00 95.38 90 ASN A N 1
ATOM 714 C CA . ASN A 1 90 ? -9.263 18.305 13.890 1.00 95.38 90 ASN A CA 1
ATOM 715 C C . ASN A 1 90 ? -7.979 18.823 13.207 1.00 95.38 90 ASN A C 1
ATOM 717 O O . ASN A 1 90 ? -7.084 18.017 12.939 1.00 95.38 90 ASN A O 1
ATOM 721 N N . PRO A 1 91 ? -7.824 20.144 12.978 1.00 94.62 91 PRO A N 1
ATOM 722 C CA . PRO A 1 91 ? -6.638 20.711 12.327 1.00 94.62 91 PRO A CA 1
ATOM 723 C C . PRO A 1 91 ? -5.315 20.408 13.043 1.00 94.62 91 PRO A C 1
ATOM 725 O O . PRO A 1 91 ? -4.265 20.385 12.408 1.00 94.62 91 PRO A O 1
ATOM 728 N N . ASN A 1 92 ? -5.360 20.151 14.354 1.00 95.06 92 ASN A N 1
ATOM 729 C CA . ASN A 1 92 ? -4.171 19.882 15.163 1.00 95.06 92 ASN A CA 1
ATOM 730 C C . ASN A 1 92 ? -3.705 18.420 15.097 1.00 95.06 92 ASN A C 1
ATOM 732 O O . ASN A 1 92 ? -2.585 18.129 15.513 1.00 95.06 92 ASN A O 1
ATOM 736 N N . SER A 1 93 ? -4.542 17.492 14.616 1.00 94.81 93 SER A N 1
ATOM 737 C CA . SER A 1 93 ? -4.198 16.064 14.570 1.00 94.81 93 SER A CA 1
ATOM 738 C C . SER A 1 93 ? -4.352 15.412 13.196 1.00 94.81 93 SER A C 1
ATOM 740 O O . SER A 1 93 ? -3.710 14.392 12.950 1.00 94.81 93 SER A O 1
ATOM 742 N N . SER A 1 94 ? -5.094 16.017 12.263 1.00 94.44 94 SER A N 1
ATOM 743 C CA . SER A 1 94 ? -5.356 15.450 10.933 1.00 94.44 94 SER A CA 1
ATOM 744 C C . SER A 1 94 ? -4.097 15.251 10.089 1.00 94.44 94 SER A C 1
ATOM 746 O O . SER A 1 94 ? -3.897 14.175 9.521 1.00 94.44 94 SER A O 1
ATOM 748 N N . SER A 1 95 ? -3.202 16.242 10.055 1.00 95.44 95 SER A N 1
ATOM 749 C CA . SER A 1 95 ? -1.930 16.156 9.325 1.00 95.44 95 SER A CA 1
ATOM 750 C C . SER A 1 95 ? -1.026 15.064 9.898 1.00 95.44 95 SER A C 1
ATOM 752 O O . SER A 1 95 ? -0.500 14.233 9.156 1.00 95.44 95 SER A O 1
ATOM 754 N N . LYS A 1 96 ? -0.919 15.003 11.229 1.00 95.50 96 LYS A N 1
ATOM 755 C CA . LYS A 1 96 ? -0.188 13.950 11.936 1.00 95.50 96 LYS A CA 1
ATOM 756 C C . LYS A 1 96 ? -0.787 12.574 11.648 1.00 95.50 96 LYS A C 1
ATOM 758 O O . LYS A 1 96 ? -0.050 11.648 11.331 1.00 95.50 96 LYS A O 1
ATOM 763 N N . ARG A 1 97 ? -2.114 12.424 11.718 1.00 95.00 97 ARG A N 1
ATOM 764 C CA . ARG A 1 97 ? -2.798 11.152 11.452 1.00 95.00 97 ARG A CA 1
ATOM 765 C C . ARG A 1 97 ? -2.542 10.663 10.028 1.00 95.00 97 ARG A C 1
ATOM 767 O O . ARG A 1 97 ? -2.316 9.464 9.839 1.00 95.00 97 ARG A O 1
ATOM 774 N N . ALA A 1 98 ? -2.563 11.566 9.048 1.00 92.94 98 ALA A N 1
ATOM 775 C CA . ALA A 1 98 ? -2.239 11.251 7.661 1.00 92.94 98 ALA A CA 1
ATOM 776 C C . ALA A 1 98 ? -0.776 10.802 7.514 1.00 92.94 98 ALA A C 1
ATOM 778 O O . ALA A 1 98 ? -0.526 9.740 6.945 1.00 92.94 98 ALA A O 1
ATOM 779 N N . ALA A 1 99 ? 0.169 11.548 8.096 1.00 95.62 99 ALA A N 1
ATOM 780 C CA . ALA A 1 99 ? 1.591 11.206 8.072 1.00 95.62 99 ALA A CA 1
ATOM 781 C C . ALA A 1 99 ? 1.876 9.848 8.740 1.00 95.62 99 ALA A C 1
ATOM 783 O O . ALA A 1 99 ? 2.507 8.987 8.130 1.00 95.62 99 ALA A O 1
ATOM 784 N N . ASP A 1 100 ? 1.339 9.615 9.942 1.00 96.25 100 ASP A N 1
ATOM 785 C CA . ASP A 1 100 ? 1.487 8.351 10.674 1.00 96.25 100 ASP A CA 1
ATOM 786 C C . ASP A 1 100 ? 0.951 7.164 9.856 1.00 96.25 100 ASP A C 1
ATOM 788 O O . ASP A 1 100 ? 1.567 6.101 9.811 1.00 96.25 100 ASP A O 1
ATOM 792 N N . THR A 1 101 ? -0.197 7.339 9.189 1.00 94.31 101 THR A N 1
ATOM 793 C CA . THR A 1 101 ? -0.780 6.298 8.323 1.00 94.31 101 THR A CA 1
ATOM 794 C C . THR A 1 101 ? 0.109 6.022 7.119 1.00 94.31 101 THR A C 1
ATOM 796 O O . THR A 1 101 ? 0.347 4.859 6.804 1.00 94.31 101 THR A O 1
ATOM 799 N N . GLY A 1 102 ? 0.614 7.072 6.464 1.00 94.12 102 GLY A N 1
ATOM 800 C CA . GLY A 1 102 ? 1.494 6.940 5.305 1.00 94.12 102 GLY A CA 1
ATOM 801 C C . GLY A 1 102 ? 2.776 6.182 5.637 1.00 94.12 102 GLY A C 1
ATOM 802 O O . GLY A 1 102 ? 3.130 5.249 4.919 1.00 94.12 102 GLY A O 1
ATOM 803 N N . VAL A 1 103 ? 3.425 6.520 6.758 1.00 96.25 103 VAL A N 1
ATOM 804 C CA . VAL A 1 103 ? 4.632 5.819 7.222 1.00 96.25 103 VAL A CA 1
ATOM 805 C C . VAL A 1 103 ? 4.326 4.350 7.495 1.00 96.25 103 VAL A C 1
ATOM 807 O O . VAL A 1 103 ? 4.974 3.485 6.916 1.00 96.25 103 VAL A O 1
ATOM 810 N N . LEU A 1 104 ? 3.301 4.045 8.300 1.00 96.75 104 LEU A N 1
ATOM 811 C CA . LEU A 1 104 ? 2.967 2.654 8.623 1.00 96.75 104 LEU A CA 1
ATOM 812 C C . LEU A 1 104 ? 2.632 1.829 7.378 1.00 96.75 104 LEU A C 1
ATOM 814 O O . LEU A 1 104 ? 3.115 0.709 7.251 1.00 96.75 104 LEU A O 1
ATOM 818 N N . LEU A 1 105 ? 1.839 2.367 6.448 1.00 94.44 105 LEU A N 1
ATOM 819 C CA . LEU A 1 105 ? 1.514 1.659 5.209 1.00 94.44 105 LEU A CA 1
ATOM 820 C C . LEU A 1 105 ? 2.745 1.460 4.322 1.00 94.44 105 LEU A C 1
ATOM 822 O O . LEU A 1 105 ? 2.889 0.395 3.733 1.00 94.44 105 LEU A O 1
ATOM 826 N N . THR A 1 106 ? 3.652 2.434 4.270 1.00 94.06 106 THR A N 1
ATOM 827 C CA . THR A 1 106 ? 4.911 2.308 3.522 1.00 94.06 106 THR A CA 1
ATOM 828 C C . THR A 1 106 ? 5.765 1.168 4.075 1.00 94.06 106 THR A C 1
ATOM 830 O O . THR A 1 106 ? 6.225 0.323 3.313 1.00 94.06 106 THR A O 1
ATOM 833 N N . GLU A 1 107 ? 5.926 1.083 5.398 1.00 96.50 107 GLU A N 1
ATOM 834 C CA . GLU A 1 107 ? 6.664 -0.017 6.035 1.00 96.50 107 GLU A CA 1
ATOM 835 C C . GLU A 1 107 ? 5.997 -1.382 5.806 1.00 96.50 107 GLU A C 1
ATOM 837 O O . GLU A 1 107 ? 6.671 -2.387 5.581 1.00 96.50 107 GLU A O 1
ATOM 842 N N . ILE A 1 108 ? 4.663 -1.433 5.842 1.00 94.62 108 ILE A N 1
ATOM 843 C CA . ILE A 1 108 ? 3.910 -2.676 5.635 1.00 94.62 108 ILE A CA 1
ATOM 844 C C . ILE A 1 108 ? 4.028 -3.162 4.183 1.00 94.62 108 ILE A C 1
ATOM 846 O O . ILE A 1 108 ? 4.151 -4.363 3.957 1.00 94.62 108 ILE A O 1
ATOM 850 N N . VAL A 1 109 ? 3.984 -2.247 3.209 1.00 91.62 109 VAL A N 1
ATOM 851 C CA . VAL A 1 109 ? 3.850 -2.573 1.778 1.00 91.62 109 VAL A CA 1
ATOM 852 C C . VAL A 1 109 ? 5.196 -2.671 1.057 1.00 91.62 109 VAL A C 1
ATOM 854 O O . VAL A 1 109 ? 5.345 -3.531 0.193 1.00 91.62 109 VAL A O 1
ATOM 857 N N . LEU A 1 110 ? 6.159 -1.802 1.383 1.00 93.00 110 LEU A N 1
ATOM 858 C CA . LEU A 1 110 ? 7.415 -1.639 0.630 1.00 93.00 110 LEU A CA 1
ATOM 859 C C . LEU A 1 110 ? 8.659 -2.119 1.385 1.00 93.00 110 LEU A C 1
ATOM 861 O O . LEU A 1 110 ? 9.772 -2.017 0.876 1.00 93.00 110 LEU A O 1
ATOM 865 N N . THR A 1 111 ? 8.505 -2.658 2.594 1.00 96.25 111 THR A N 1
ATOM 866 C CA . THR A 1 111 ? 9.629 -3.264 3.317 1.00 96.25 111 THR A CA 1
ATOM 867 C C . THR A 1 111 ? 9.534 -4.778 3.280 1.00 96.25 111 THR A C 1
ATOM 869 O O . THR A 1 111 ? 8.451 -5.337 3.442 1.00 96.25 111 THR A O 1
ATOM 872 N N . LYS A 1 112 ? 10.692 -5.436 3.114 1.00 96.44 112 LYS A N 1
ATOM 873 C CA . LYS A 1 112 ? 10.809 -6.894 3.048 1.00 96.44 112 LYS A CA 1
ATOM 874 C C . LYS A 1 112 ? 9.963 -7.568 4.144 1.00 96.44 112 LYS A C 1
ATOM 876 O O . LYS A 1 112 ? 10.140 -7.229 5.326 1.00 96.44 112 LYS A O 1
ATOM 881 N N . PRO A 1 113 ? 9.085 -8.522 3.785 1.00 96.19 113 PRO A N 1
ATOM 882 C CA . PRO A 1 113 ? 8.259 -9.235 4.744 1.00 96.19 113 PRO A CA 1
ATOM 883 C C . PRO A 1 113 ? 9.106 -9.897 5.829 1.00 96.19 113 PRO A C 1
ATOM 885 O O . PRO A 1 113 ? 10.222 -10.350 5.574 1.00 96.19 113 PRO A O 1
ATOM 888 N N . ASN A 1 114 ? 8.579 -9.953 7.051 1.00 95.75 114 ASN A N 1
ATOM 889 C CA . ASN A 1 114 ? 9.256 -10.520 8.227 1.00 95.75 114 ASN A CA 1
ATOM 890 C C . ASN A 1 114 ? 10.548 -9.803 8.667 1.00 95.75 114 ASN A C 1
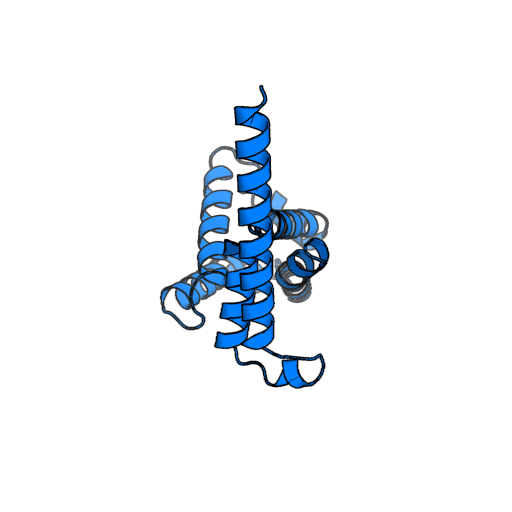ATOM 892 O O . ASN A 1 114 ? 11.206 -10.256 9.603 1.00 95.75 114 ASN A O 1
ATOM 896 N N . SER A 1 115 ? 10.924 -8.682 8.045 1.00 97.19 115 SER A N 1
ATOM 897 C CA . SER A 1 115 ? 11.951 -7.800 8.607 1.00 97.19 115 SER A CA 1
ATOM 898 C C . SER A 1 115 ? 11.438 -7.104 9.872 1.00 97.19 115 SER A C 1
ATOM 900 O O . SER A 1 115 ? 10.231 -6.938 10.052 1.00 97.19 115 SER A O 1
ATOM 90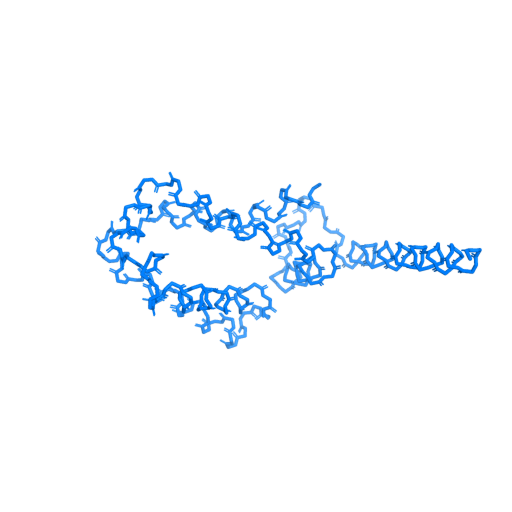2 N N . SER A 1 116 ? 12.350 -6.643 10.735 1.00 98.19 116 SER A N 1
ATOM 903 C CA . SER A 1 116 ? 11.986 -5.927 11.967 1.00 98.19 116 SER A CA 1
ATOM 904 C C . SER A 1 116 ? 11.066 -4.737 11.694 1.00 98.19 116 SER A C 1
ATOM 906 O O . SER A 1 116 ? 10.004 -4.641 12.291 1.00 98.19 116 SER A O 1
ATOM 908 N N . ARG A 1 117 ? 11.407 -3.893 10.713 1.00 97.56 117 ARG A N 1
ATOM 909 C CA . ARG A 1 117 ? 10.607 -2.716 10.337 1.00 97.56 117 ARG A CA 1
ATOM 910 C C . ARG A 1 117 ? 9.195 -3.074 9.873 1.00 97.56 117 ARG A C 1
ATOM 912 O O . ARG A 1 117 ? 8.235 -2.427 10.287 1.00 97.56 117 ARG A O 1
ATOM 919 N N . ASN A 1 118 ? 9.060 -4.120 9.054 1.00 97.56 118 ASN A N 1
ATOM 920 C CA . ASN A 1 118 ? 7.756 -4.594 8.594 1.00 97.56 118 ASN A CA 1
ATOM 921 C C . ASN A 1 118 ? 6.905 -5.103 9.772 1.00 97.56 118 ASN A C 1
ATOM 923 O O . ASN A 1 118 ? 5.755 -4.691 9.937 1.00 97.56 118 ASN A O 1
ATOM 927 N N . LEU A 1 119 ? 7.491 -5.939 10.634 1.00 98.12 119 LEU A N 1
ATOM 928 C CA . LEU A 1 119 ? 6.815 -6.488 11.810 1.00 98.12 119 LEU A CA 1
ATOM 929 C C . LEU A 1 119 ? 6.440 -5.400 12.825 1.00 98.12 119 LEU A C 1
ATOM 931 O O . LEU A 1 119 ? 5.323 -5.416 13.344 1.00 98.12 119 LEU A O 1
ATOM 935 N N . ASP A 1 120 ? 7.318 -4.426 13.060 1.00 98.50 120 ASP A N 1
ATOM 936 C CA . ASP A 1 120 ? 7.078 -3.299 13.964 1.00 98.50 120 ASP A CA 1
ATOM 937 C C . ASP A 1 120 ? 5.916 -2.429 13.476 1.00 98.50 120 ASP A C 1
ATOM 939 O O . ASP A 1 120 ? 5.060 -2.025 14.268 1.00 98.50 120 ASP A O 1
ATOM 943 N N . ALA A 1 121 ? 5.826 -2.174 12.168 1.00 98.31 121 ALA A N 1
ATOM 944 C CA . ALA A 1 121 ? 4.724 -1.415 11.589 1.00 98.31 121 ALA A CA 1
ATOM 945 C C . ALA A 1 121 ? 3.383 -2.158 11.698 1.00 98.31 121 ALA A C 1
ATOM 947 O O . ALA A 1 121 ? 2.376 -1.559 12.094 1.00 98.31 121 ALA A O 1
ATOM 948 N N . ILE A 1 122 ? 3.369 -3.469 11.427 1.00 97.69 122 ILE A N 1
ATOM 949 C CA . ILE A 1 122 ? 2.183 -4.320 11.616 1.00 97.69 122 ILE A CA 1
ATOM 950 C C . ILE A 1 122 ? 1.767 -4.331 13.093 1.00 97.69 122 ILE A C 1
ATOM 952 O O . ILE A 1 122 ? 0.598 -4.101 13.415 1.00 97.69 122 ILE A O 1
ATOM 956 N N . ALA A 1 123 ? 2.715 -4.539 14.010 1.00 98.38 123 ALA A N 1
ATOM 957 C CA . ALA A 1 123 ? 2.461 -4.539 15.446 1.00 98.38 123 ALA A CA 1
ATOM 958 C C . ALA A 1 123 ? 1.919 -3.185 15.924 1.00 98.38 123 ALA A C 1
ATOM 960 O O . ALA A 1 123 ? 0.956 -3.136 16.694 1.00 98.38 123 ALA A O 1
ATOM 961 N N . ARG A 1 124 ? 2.475 -2.075 15.422 1.00 98.38 124 ARG A N 1
ATOM 962 C CA . ARG A 1 124 ? 2.014 -0.720 15.740 1.00 98.38 124 ARG A CA 1
ATOM 963 C C . ARG A 1 124 ? 0.592 -0.468 15.246 1.00 98.38 124 ARG A C 1
ATOM 965 O O . ARG A 1 124 ? -0.209 0.082 16.003 1.00 98.38 124 ARG A O 1
ATOM 972 N N . MET A 1 125 ? 0.263 -0.885 14.023 1.00 97.31 125 MET A N 1
ATOM 973 C CA . MET A 1 125 ? -1.095 -0.794 13.476 1.00 97.31 125 MET A CA 1
ATOM 974 C C . MET A 1 125 ? -2.085 -1.602 14.324 1.00 97.31 125 MET A C 1
ATOM 976 O O . MET A 1 125 ? -3.131 -1.087 14.728 1.00 97.31 125 MET A O 1
ATOM 980 N N . ASN A 1 126 ? -1.725 -2.843 14.661 1.00 97.31 126 ASN A N 1
ATOM 981 C CA . ASN A 1 126 ? -2.543 -3.713 15.499 1.00 97.31 126 ASN A CA 1
ATOM 982 C C . ASN A 1 126 ? -2.779 -3.097 16.881 1.00 97.31 126 ASN A C 1
ATOM 984 O O . ASN A 1 126 ? -3.924 -3.023 17.318 1.00 97.31 126 ASN A O 1
ATOM 988 N N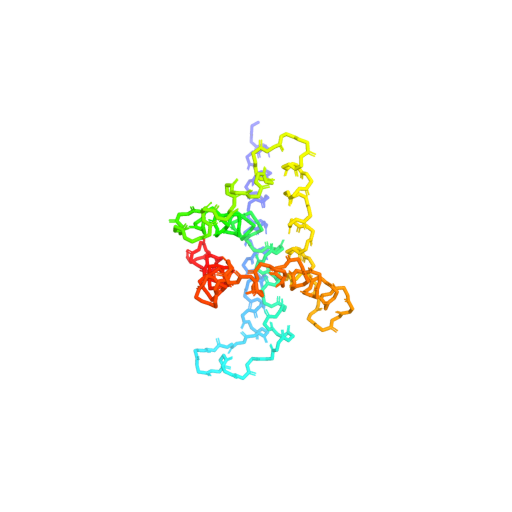 . TRP A 1 127 ? -1.736 -2.574 17.530 1.00 98.12 127 TRP A N 1
ATOM 989 C CA . TRP A 1 127 ? -1.845 -1.902 18.827 1.00 98.12 127 TRP A CA 1
ATOM 990 C C . TRP A 1 127 ? -2.772 -0.674 18.789 1.00 98.12 127 TRP A C 1
ATOM 992 O O . TRP A 1 127 ? -3.585 -0.482 19.694 1.00 98.12 127 TRP A O 1
ATOM 1002 N N . LEU A 1 128 ? -2.706 0.144 17.730 1.00 96.56 128 LEU A N 1
ATOM 1003 C CA . LEU A 1 128 ? -3.586 1.311 17.567 1.00 96.56 128 LEU A CA 1
ATOM 1004 C C . LEU A 1 128 ? -5.064 0.910 17.420 1.00 96.56 128 LEU A C 1
ATOM 1006 O O . LEU A 1 128 ? -5.948 1.583 17.959 1.00 96.56 128 LEU A O 1
ATOM 1010 N N . HIS A 1 129 ? -5.342 -0.184 16.707 1.00 97.12 129 HIS A N 1
ATOM 1011 C CA . HIS A 1 129 ? -6.701 -0.688 16.491 1.00 97.12 129 HIS A CA 1
ATOM 1012 C C . HIS A 1 129 ? -7.248 -1.510 17.665 1.00 97.12 129 HIS A C 1
ATOM 1014 O O . HIS A 1 129 ? -8.460 -1.545 17.884 1.00 97.12 129 HIS A O 1
ATOM 1020 N N . ASP A 1 130 ? -6.378 -2.138 18.445 1.00 97.88 130 ASP A N 1
ATOM 1021 C CA . ASP A 1 130 ? -6.709 -3.103 19.493 1.00 97.88 130 ASP A CA 1
ATOM 1022 C C . ASP A 1 130 ? -7.677 -2.548 20.555 1.00 97.88 130 ASP A C 1
ATOM 1024 O O . ASP A 1 130 ? -8.681 -3.188 20.878 1.00 97.88 130 ASP A O 1
ATOM 1028 N N . ARG A 1 131 ? -7.493 -1.299 21.011 1.00 96.81 131 ARG A N 1
ATOM 1029 C CA . ARG A 1 131 ? -8.440 -0.655 21.948 1.00 96.81 131 ARG A CA 1
ATOM 1030 C C . ARG A 1 131 ? -9.869 -0.572 21.399 1.00 96.81 131 ARG A C 1
ATOM 1032 O O . ARG A 1 131 ? -10.830 -0.759 22.141 1.00 96.81 131 ARG A O 1
ATOM 1039 N N . TYR A 1 132 ? -10.013 -0.309 20.102 1.00 97.69 132 TYR A N 1
ATOM 1040 C CA . TYR A 1 132 ? -11.313 -0.182 19.449 1.00 97.69 132 TYR A CA 1
ATOM 1041 C C . TYR A 1 132 ? -11.916 -1.546 19.124 1.00 97.69 132 TYR A C 1
ATOM 1043 O O . TYR A 1 132 ? -13.134 -1.702 19.200 1.00 97.69 132 TYR A O 1
ATOM 1051 N N . ARG A 1 133 ? -11.076 -2.538 18.809 1.00 97.75 133 ARG A N 1
ATOM 1052 C CA . ARG A 1 133 ? -11.495 -3.932 18.627 1.00 97.75 133 ARG A CA 1
ATOM 1053 C C . ARG A 1 133 ? -12.041 -4.514 19.929 1.00 97.75 133 ARG A C 1
ATOM 1055 O O . ARG A 1 133 ? -13.171 -4.991 19.936 1.00 97.75 133 ARG A O 1
ATOM 1062 N N . ARG A 1 134 ? -11.322 -4.365 21.051 1.00 97.69 134 ARG A N 1
ATOM 1063 C CA . ARG A 1 134 ? -11.808 -4.782 22.383 1.00 97.69 134 ARG A CA 1
ATOM 1064 C C . ARG A 1 134 ? -13.120 -4.108 22.786 1.00 97.69 134 ARG A C 1
ATOM 1066 O O . ARG A 1 134 ? -13.953 -4.732 23.429 1.00 97.69 134 ARG A O 1
ATOM 1073 N N . ALA A 1 135 ? -13.321 -2.855 22.384 1.00 97.50 135 ALA A N 1
ATOM 1074 C CA . ALA A 1 135 ? -14.560 -2.117 22.624 1.00 97.50 135 ALA A CA 1
ATOM 1075 C C . ALA A 1 135 ? -15.690 -2.432 21.615 1.00 97.50 135 ALA A C 1
ATOM 1077 O O . ALA A 1 135 ? -16.725 -1.761 21.628 1.00 97.50 135 ALA A O 1
ATOM 1078 N N . GLY A 1 136 ? -15.497 -3.389 20.697 1.00 97.12 136 GLY A N 1
ATOM 1079 C CA . GLY A 1 136 ? -16.483 -3.769 19.677 1.00 97.12 136 GLY A CA 1
ATOM 1080 C C . GLY A 1 136 ? -16.763 -2.690 18.622 1.00 97.12 136 GLY A C 1
ATOM 1081 O O . GLY A 1 136 ? -17.805 -2.721 17.966 1.00 97.12 136 GLY A O 1
ATOM 1082 N N . LYS A 1 137 ? -15.869 -1.703 18.476 1.00 97.81 137 LYS A N 1
ATOM 1083 C CA . LYS A 1 137 ? -16.013 -0.570 17.544 1.00 97.81 137 LYS A CA 1
ATOM 1084 C C . LYS A 1 137 ? -15.369 -0.818 16.183 1.00 97.81 137 LYS A C 1
ATOM 1086 O O . LYS A 1 137 ? -15.828 -0.240 15.207 1.00 97.81 137 LYS A O 1
ATOM 1091 N N . ILE A 1 138 ? -14.347 -1.670 16.126 1.00 97.88 138 ILE A N 1
ATOM 1092 C CA . ILE A 1 138 ? -13.792 -2.212 14.879 1.00 97.88 138 ILE A CA 1
ATOM 1093 C C . ILE A 1 138 ? -14.139 -3.696 14.846 1.00 97.88 138 ILE A C 1
ATOM 1095 O O . ILE A 1 138 ? -13.607 -4.469 15.644 1.00 97.88 138 ILE A O 1
ATOM 1099 N N . LYS A 1 139 ? -15.044 -4.086 13.949 1.00 96.75 139 LYS A N 1
ATOM 1100 C CA . LYS A 1 139 ? -15.482 -5.478 13.794 1.00 96.75 139 LYS A CA 1
ATOM 1101 C C . LYS A 1 139 ? -14.554 -6.229 12.842 1.00 96.75 139 LYS A C 1
ATOM 1103 O O . LYS A 1 139 ? -13.863 -5.624 12.025 1.00 96.75 139 LYS A O 1
ATOM 1108 N N . ASP A 1 140 ? -14.589 -7.556 12.879 1.00 96.88 140 ASP A N 1
ATOM 1109 C CA . ASP A 1 140 ? -13.815 -8.375 11.935 1.00 96.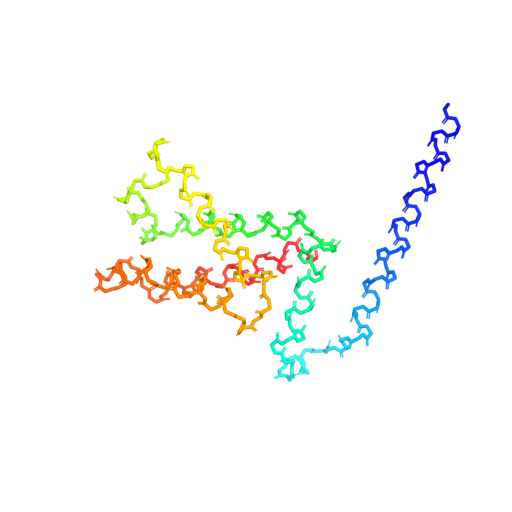88 140 ASP A CA 1
ATOM 1110 C C . ASP A 1 140 ? -14.252 -8.168 10.486 1.00 96.88 140 ASP A C 1
ATOM 1112 O O . ASP A 1 140 ? -13.406 -8.104 9.601 1.00 96.88 140 ASP A O 1
ATOM 1116 N N . GLY A 1 141 ? -15.549 -7.945 10.250 1.00 97.25 141 GLY A N 1
ATOM 1117 C CA . GLY A 1 141 ? -16.053 -7.562 8.930 1.00 97.25 141 GLY A CA 1
ATOM 1118 C C . GLY A 1 141 ? -15.496 -6.222 8.434 1.00 97.25 141 GLY A C 1
ATOM 1119 O O . GLY A 1 141 ? -15.170 -6.106 7.255 1.00 97.25 141 GLY A O 1
ATOM 1120 N N . ASP A 1 142 ? -15.316 -5.238 9.326 1.00 97.00 142 ASP A N 1
ATOM 1121 C CA . ASP A 1 142 ? -14.715 -3.943 8.972 1.00 97.00 142 ASP A CA 1
ATOM 1122 C C . ASP A 1 142 ? -13.238 -4.125 8.579 1.00 97.00 142 ASP A C 1
ATOM 1124 O O . ASP A 1 142 ? -12.783 -3.565 7.579 1.00 97.00 142 ASP A O 1
ATOM 1128 N N . MET A 1 143 ? -12.498 -4.947 9.336 1.00 95.88 143 MET A N 1
ATOM 1129 C CA . MET A 1 143 ? -11.096 -5.268 9.046 1.00 95.88 143 MET A CA 1
ATOM 1130 C C . MET A 1 143 ? -10.944 -6.043 7.740 1.00 95.88 143 MET A C 1
ATOM 1132 O O . MET A 1 143 ? -10.133 -5.654 6.905 1.00 95.88 143 MET A O 1
ATOM 1136 N N . LEU A 1 144 ? -11.727 -7.108 7.543 1.00 96.62 144 LEU A N 1
ATOM 1137 C CA . LEU A 1 144 ? -11.675 -7.926 6.334 1.00 96.62 144 LEU A CA 1
ATOM 1138 C C . LEU A 1 144 ? -11.979 -7.085 5.094 1.00 96.62 144 LEU A C 1
ATOM 1140 O O . LEU A 1 144 ? -11.252 -7.172 4.106 1.00 96.62 144 LEU A O 1
ATOM 1144 N N . HIS A 1 145 ? -13.010 -6.237 5.154 1.00 96.06 145 HIS A N 1
ATOM 1145 C CA . HIS A 1 145 ? -13.336 -5.334 4.055 1.00 96.06 145 HIS A CA 1
ATOM 1146 C C . HIS A 1 145 ? -12.195 -4.350 3.780 1.00 96.06 145 HIS A C 1
ATOM 1148 O O . HIS A 1 145 ? -11.768 -4.208 2.638 1.00 96.06 145 HIS A O 1
ATOM 1154 N N . THR A 1 146 ? -11.667 -3.712 4.827 1.00 95.88 146 THR A N 1
ATOM 1155 C CA . THR A 1 146 ? -10.565 -2.748 4.711 1.00 95.88 146 THR A CA 1
ATOM 1156 C C . THR A 1 146 ? -9.332 -3.392 4.077 1.00 95.88 146 THR A C 1
ATOM 1158 O O . THR A 1 146 ? -8.834 -2.892 3.074 1.00 95.88 146 THR A O 1
ATOM 1161 N N . LEU A 1 147 ? -8.874 -4.533 4.600 1.00 95.25 147 LEU A N 1
ATOM 1162 C CA . LEU A 1 147 ? -7.719 -5.263 4.066 1.00 95.25 147 LEU A CA 1
ATOM 1163 C C . LEU A 1 147 ? -7.953 -5.738 2.626 1.00 95.25 147 LEU A C 1
ATOM 1165 O O . LEU A 1 147 ? -7.051 -5.639 1.800 1.00 95.25 147 LEU A O 1
ATOM 1169 N N . SER A 1 148 ? -9.172 -6.177 2.299 1.00 96.06 148 SER A N 1
ATOM 1170 C CA . SER A 1 148 ? -9.526 -6.554 0.926 1.00 96.06 148 SER A CA 1
ATOM 1171 C C . SER A 1 148 ? -9.389 -5.377 -0.037 1.00 96.06 148 SER A C 1
ATOM 1173 O O . SER A 1 148 ? -8.903 -5.563 -1.146 1.00 96.06 148 SER A O 1
ATOM 1175 N N . LEU A 1 149 ? -9.765 -4.158 0.367 1.00 95.88 149 LEU A N 1
ATOM 1176 C CA . LEU A 1 149 ? -9.576 -2.973 -0.474 1.00 95.88 149 LEU A CA 1
ATOM 1177 C C . LEU A 1 149 ? -8.091 -2.674 -0.717 1.00 95.88 149 LEU A C 1
ATOM 1179 O O . LEU A 1 149 ? -7.724 -2.382 -1.850 1.00 95.88 149 LEU A O 1
ATOM 1183 N N . PHE A 1 150 ? -7.232 -2.801 0.300 1.00 93.12 150 PHE A N 1
ATOM 1184 C CA . PHE A 1 150 ? -5.784 -2.604 0.132 1.00 93.12 150 PHE A CA 1
ATOM 1185 C C . PHE A 1 150 ? -5.150 -3.595 -0.855 1.00 93.12 150 PHE A C 1
ATOM 1187 O O . PHE A 1 150 ? -4.183 -3.240 -1.519 1.00 93.12 150 PHE A O 1
ATOM 1194 N N . VAL A 1 151 ? -5.697 -4.810 -0.974 1.00 91.94 151 VAL A N 1
ATOM 1195 C CA . VAL A 1 151 ? -5.218 -5.823 -1.930 1.00 91.94 151 VAL A CA 1
ATOM 1196 C C . VAL A 1 151 ? -5.834 -5.630 -3.318 1.00 91.94 151 VAL A C 1
ATOM 1198 O O . VAL A 1 151 ? -5.137 -5.715 -4.324 1.00 91.94 151 VAL A O 1
ATOM 1201 N N . LEU A 1 152 ? -7.143 -5.382 -3.394 1.00 94.62 152 LEU A N 1
ATOM 1202 C CA . LEU A 1 152 ? -7.890 -5.425 -4.654 1.00 94.62 152 LEU A CA 1
ATOM 1203 C C . LEU A 1 152 ? -7.876 -4.105 -5.428 1.00 94.62 152 LEU A C 1
ATOM 1205 O O . LEU A 1 152 ? -7.976 -4.127 -6.653 1.00 94.62 152 LEU A O 1
ATOM 1209 N N . GLU A 1 153 ? -7.800 -2.956 -4.752 1.00 95.81 153 GLU A N 1
ATOM 1210 C CA . GLU A 1 153 ? -7.804 -1.659 -5.438 1.00 95.81 153 GLU A CA 1
ATOM 1211 C C . GLU A 1 153 ? -6.558 -1.443 -6.305 1.00 95.81 153 GLU A C 1
ATOM 1213 O O . GLU A 1 153 ? -6.746 -1.061 -7.459 1.00 95.81 153 GLU A O 1
ATOM 1218 N N . PRO A 1 154 ? -5.325 -1.752 -5.855 1.00 93.75 154 PRO A N 1
ATOM 1219 C CA . PRO A 1 154 ? -4.158 -1.651 -6.728 1.00 93.75 154 PRO A CA 1
ATOM 1220 C C . PRO A 1 154 ? -4.298 -2.484 -7.994 1.00 93.75 154 PRO A C 1
ATOM 1222 O O . PRO A 1 154 ? -4.095 -1.953 -9.080 1.00 93.75 154 PRO A O 1
ATOM 1225 N N . VAL A 1 155 ? -4.736 -3.741 -7.863 1.00 92.12 155 VAL A N 1
ATOM 1226 C CA . VAL A 1 155 ? -4.928 -4.649 -9.002 1.00 92.12 155 VAL A CA 1
ATOM 1227 C C . VAL A 1 155 ? -5.899 -4.036 -10.012 1.00 92.12 155 VAL A C 1
ATOM 1229 O O . VAL A 1 155 ? -5.511 -3.796 -11.150 1.00 92.12 155 VAL A O 1
ATOM 1232 N N . ARG A 1 156 ? -7.107 -3.659 -9.570 1.00 94.69 156 ARG A N 1
ATOM 1233 C CA . ARG A 1 156 ? -8.159 -3.083 -10.429 1.00 94.69 156 ARG A CA 1
ATOM 1234 C C . ARG A 1 156 ? -7.755 -1.800 -11.148 1.00 94.69 156 ARG A C 1
ATOM 1236 O O . ARG A 1 156 ? -8.288 -1.506 -12.208 1.00 94.69 156 ARG A O 1
ATOM 1243 N N . TRP A 1 157 ? -6.894 -0.987 -10.540 1.00 95.06 157 TRP A N 1
ATOM 1244 C CA . TRP A 1 157 ? -6.466 0.282 -11.131 1.00 95.06 157 TRP A CA 1
ATOM 1245 C C . TRP A 1 157 ? -5.308 0.110 -12.120 1.00 95.06 157 TRP A C 1
ATOM 1247 O O . TRP A 1 157 ? -5.023 1.035 -12.878 1.00 95.06 157 TRP A O 1
ATOM 1257 N N . THR A 1 158 ? -4.635 -1.042 -12.095 1.00 87.88 158 THR A N 1
ATOM 1258 C CA . THR A 1 158 ? -3.504 -1.374 -12.977 1.00 87.88 158 THR A CA 1
ATOM 1259 C C . THR A 1 158 ? -3.845 -2.369 -14.091 1.00 87.88 158 THR A C 1
ATOM 1261 O O . THR A 1 158 ? -2.951 -2.700 -14.870 1.00 87.88 158 THR A O 1
ATOM 1264 N N . GLU A 1 159 ? -5.095 -2.841 -14.149 1.00 75.44 159 GLU A N 1
ATOM 1265 C CA . GLU A 1 159 ? -5.642 -3.683 -15.230 1.00 75.44 159 GLU A CA 1
ATOM 1266 C C . GLU A 1 159 ? -5.780 -2.940 -16.571 1.00 75.44 159 GLU A C 1
ATOM 1268 O O . GLU A 1 159 ? -6.025 -1.709 -16.572 1.00 75.44 159 GLU A O 1
#

Organism: NCBI:txid1324776

Sequence (159 aa):
MFAIIVTVAAYLIVVQKLRFLRANSLSRKYPYDRESLAHMTLEEAFEIQSSLAELEFPFTFSTSIFFALFKTYGIPSISKLLVATGELANPNSSSKRAADTGVLLTEIVLTKPNSSRNLDAIARMNWLHDRYRRAGKIKDGDMLHTLSLFVLEPVRWTE

InterPro domains:
  IPR046366 ER-bound oxygenase mpaB/B' [PTHR36124] (3-158)

Foldseek 3Di:
DVVVVVVVVVVVVVLVVVLVVVVVVLCVVPVDDPVCVVVDDPQNVLVSQLCCCPPNPVPLLVVLLVVLVVVLCPPPLSVVVCVVVCQCPDPVRNVVVVVLVVLLVCQCRNPGPPDPSNVVSVVVVCVVCVVCVVVVSQDPVSVVSSVCSNVVSSVVSVD